Protein AF-A0A397UJB0-F1 (afdb_monomer_lite)

InterPro domains:
  IPR001870 B30.2/SPRY domain [PS50188] (1-132)
  IPR003877 SPRY domain [PF00622] (13-129)
  IPR003877 SPRY domain [SM00449] (10-131)
  IPR013320 Concanavalin A-like lectin/glucanase domain superfamily [SSF49899] (1-134)
  IPR043136 B30.2/SPRY domain superfamily [G3DSA:2.60.120.920] (1-140)
  IPR050618 Ubiquitination and Signaling Pathway Regulator [PTHR12864] (1-128)

Foldseek 3Di:
DDPAFDPPPDQKFKKKKAFQACADQSWKWWDKADPPDDQVDFAQCAARGWTQTQNQRWIHHHNDTDRDAHHDGRGKMKMWMQRNNQRFIWIAIQQHTRPDTRDGDRDDGMDIDMHRPHVPTDMDMGRPPDDDSHPDDPNVD

Structure (mmCIF, N/CA/C/O backbone):
data_AF-A0A397UJB0-F1
#
_entry.id   AF-A0A397UJB0-F1
#
loop_
_atom_site.group_PDB
_atom_site.id
_atom_site.type_symbol
_atom_site.label_atom_id
_atom_site.label_alt_id
_atom_site.label_comp_id
_atom_site.label_asym_id
_atom_site.label_entity_id
_atom_site.label_seq_id
_atom_site.pdbx_PDB_ins_code
_atom_site.Cartn_x
_atom_site.Cartn_y
_atom_site.Cartn_z
_atom_site.occupancy
_atom_site.B_iso_or_equiv
_atom_site.auth_seq_id
_atom_site.auth_comp_id
_atom_site.auth_asym_id
_atom_site.auth_atom_id
_atom_site.pdbx_PDB_model_num
ATOM 1 N N . ARG A 1 1 ? -5.283 -8.972 -4.659 1.00 97.25 1 ARG A N 1
ATOM 2 C CA . ARG A 1 1 ? -5.040 -8.130 -5.862 1.00 97.25 1 ARG A CA 1
ATOM 3 C C . ARG A 1 1 ? -6.383 -7.618 -6.380 1.00 97.25 1 ARG A C 1
ATOM 5 O O . ARG A 1 1 ? -7.329 -8.395 -6.342 1.00 97.25 1 ARG A O 1
ATOM 12 N N . ALA A 1 2 ? -6.483 -6.360 -6.815 1.00 97.56 2 ALA A N 1
ATOM 13 C CA . ALA A 1 2 ? -7.707 -5.802 -7.402 1.00 97.56 2 ALA A CA 1
ATOM 14 C C . ALA A 1 2 ? -8.084 -6.492 -8.731 1.00 97.56 2 ALA A C 1
ATOM 16 O O . ALA A 1 2 ? -7.254 -7.150 -9.359 1.00 97.56 2 ALA A O 1
ATOM 17 N N . ASN A 1 3 ? -9.333 -6.328 -9.168 1.00 96.75 3 ASN A N 1
ATOM 18 C CA . ASN A 1 3 ? -9.856 -6.896 -10.417 1.00 96.75 3 ASN A CA 1
ATOM 19 C C . ASN A 1 3 ? -9.339 -6.190 -11.686 1.00 96.75 3 ASN A C 1
ATOM 21 O O . ASN A 1 3 ? -9.280 -6.815 -12.744 1.00 96.75 3 ASN A O 1
ATOM 25 N N . HIS A 1 4 ? -8.928 -4.925 -11.581 1.00 96.88 4 HIS A N 1
ATOM 26 C CA . HIS A 1 4 ? -8.394 -4.129 -12.686 1.00 96.88 4 HIS A CA 1
ATOM 27 C C . HIS A 1 4 ? -7.045 -3.500 -12.325 1.00 96.88 4 HIS A C 1
ATOM 29 O O . HIS A 1 4 ? -6.799 -3.214 -11.148 1.00 96.88 4 HIS A O 1
ATOM 35 N N . PRO A 1 5 ? -6.163 -3.290 -13.320 1.00 97.31 5 PRO A N 1
ATOM 36 C CA . PRO A 1 5 ? -4.929 -2.564 -13.094 1.00 97.31 5 PRO A CA 1
ATOM 37 C C . PRO A 1 5 ? -5.209 -1.079 -12.893 1.00 97.31 5 PRO A C 1
ATOM 39 O O . PRO A 1 5 ? -6.261 -0.563 -13.275 1.00 97.31 5 PRO A O 1
ATOM 42 N N . ILE A 1 6 ? -4.222 -0.384 -12.345 1.00 96.12 6 ILE A N 1
ATOM 43 C CA . ILE A 1 6 ? -4.212 1.069 -12.285 1.00 96.12 6 ILE A CA 1
ATOM 44 C C . ILE A 1 6 ? -4.205 1.604 -13.725 1.00 96.12 6 ILE A C 1
ATOM 46 O O . ILE A 1 6 ? -3.340 1.199 -14.511 1.00 96.12 6 ILE A O 1
ATOM 50 N N . PRO A 1 7 ? -5.147 2.487 -14.099 1.00 91.75 7 PRO A N 1
ATOM 51 C CA . PRO A 1 7 ? -5.169 3.055 -15.438 1.00 91.75 7 PRO A CA 1
ATOM 52 C C . PRO A 1 7 ? -3.878 3.845 -15.720 1.00 91.75 7 PRO A C 1
ATOM 54 O O . PRO A 1 7 ? -3.511 4.702 -14.915 1.00 91.75 7 PRO A O 1
ATOM 57 N N . PRO A 1 8 ? -3.191 3.615 -16.854 1.00 79.56 8 PRO A N 1
ATOM 58 C CA . PRO A 1 8 ? -1.903 4.252 -17.151 1.00 79.56 8 PRO A CA 1
ATOM 59 C C . PRO A 1 8 ? -1.990 5.777 -17.315 1.00 79.56 8 PRO A C 1
ATOM 61 O O . PRO A 1 8 ? -0.983 6.469 -17.217 1.00 79.56 8 PRO A O 1
ATOM 64 N N . GLN A 1 9 ? -3.186 6.311 -17.566 1.00 83.81 9 GLN A N 1
ATOM 65 C CA . GLN A 1 9 ? -3.449 7.745 -17.680 1.00 83.81 9 GLN A CA 1
ATOM 66 C C . GLN A 1 9 ? -3.589 8.464 -16.328 1.00 83.81 9 GLN A C 1
ATOM 68 O O . GLN A 1 9 ? -3.692 9.692 -16.296 1.00 83.81 9 GLN A O 1
ATOM 73 N N . CYS A 1 10 ? -3.640 7.732 -15.211 1.00 84.38 10 CYS A N 1
ATOM 74 C CA . CYS A 1 10 ? -3.672 8.343 -13.888 1.00 84.38 10 CYS A CA 1
ATOM 75 C C . CYS A 1 10 ? -2.334 9.042 -13.622 1.00 84.38 10 CYS A C 1
ATOM 77 O O . CYS A 1 10 ? -1.287 8.412 -13.666 1.00 84.38 10 CYS A O 1
ATOM 79 N N . LYS A 1 11 ? -2.353 10.339 -13.296 1.00 88.56 11 LYS A N 1
ATOM 80 C CA . LYS A 1 11 ? -1.161 11.025 -12.755 1.00 88.56 11 LYS A CA 1
ATOM 81 C C . LYS A 1 11 ? -0.850 10.577 -11.333 1.00 88.56 11 LYS A C 1
ATOM 83 O O . LYS A 1 11 ? 0.300 10.559 -10.906 1.00 88.56 11 LYS A O 1
ATOM 88 N N . LEU A 1 12 ? -1.903 10.212 -10.616 1.00 91.62 12 LEU A N 1
ATOM 89 C CA . LEU A 1 12 ? -1.871 9.773 -9.242 1.00 91.62 12 LEU A CA 1
ATOM 90 C C . LEU A 1 12 ? -2.918 8.677 -9.069 1.00 91.62 12 LEU A C 1
ATOM 92 O O . LEU A 1 12 ? -4.043 8.811 -9.556 1.00 91.62 12 LEU A O 1
ATOM 96 N N . PHE A 1 13 ? -2.554 7.610 -8.374 1.00 95.12 13 PHE A N 1
ATOM 97 C CA . PHE A 1 13 ? -3.490 6.596 -7.916 1.00 95.12 13 PHE A CA 1
ATOM 98 C C . PHE A 1 13 ? -3.358 6.442 -6.407 1.00 95.12 13 PHE A C 1
ATOM 100 O O . PHE A 1 13 ? -2.252 6.292 -5.891 1.00 95.12 13 PHE A O 1
ATOM 107 N N . TYR A 1 14 ? -4.489 6.479 -5.708 1.00 96.56 14 TYR A N 1
ATOM 108 C CA . TYR A 1 14 ? -4.542 6.415 -4.255 1.00 96.56 14 TYR A CA 1
ATOM 109 C C . TYR A 1 14 ? -5.686 5.513 -3.804 1.00 96.56 14 TYR A C 1
ATOM 111 O O . TYR A 1 14 ? -6.782 5.557 -4.367 1.00 96.56 14 TYR A O 1
ATOM 119 N N . PHE A 1 15 ? -5.425 4.704 -2.784 1.00 98.06 15 PHE A N 1
ATOM 120 C CA . PHE A 1 15 ? -6.431 3.902 -2.100 1.00 98.06 15 PHE A CA 1
ATOM 121 C C . PHE A 1 15 ? -6.093 3.801 -0.614 1.00 98.06 15 PHE A C 1
ATOM 123 O O . PHE A 1 15 ? -4.929 3.916 -0.229 1.00 98.06 15 PHE A O 1
ATOM 130 N N . GLU A 1 16 ? -7.109 3.569 0.211 1.00 98.75 16 GLU A N 1
ATOM 131 C CA . GLU A 1 16 ? -6.951 3.342 1.649 1.00 98.75 16 GLU A CA 1
ATOM 132 C C . GLU A 1 16 ? -7.363 1.918 2.013 1.00 98.75 16 GLU A C 1
ATOM 134 O O . GLU A 1 16 ? -8.282 1.351 1.421 1.00 98.75 16 GLU A O 1
ATOM 139 N N . VAL A 1 17 ? -6.679 1.349 2.997 1.00 98.81 17 VAL A N 1
ATOM 140 C CA . VAL A 1 17 ? -7.000 0.063 3.608 1.00 98.81 17 VAL A CA 1
ATOM 141 C C . VAL A 1 17 ? -7.258 0.305 5.086 1.00 98.81 17 VAL A C 1
ATOM 143 O O . VAL A 1 17 ? -6.367 0.747 5.809 1.00 98.81 17 VAL A O 1
ATOM 146 N N . ASP A 1 18 ? -8.475 0.018 5.526 1.00 98.75 18 ASP A N 1
ATOM 147 C CA . ASP A 1 18 ? -8.844 0.025 6.935 1.00 98.75 18 ASP A CA 1
ATOM 148 C C . ASP A 1 18 ? -8.551 -1.349 7.534 1.00 98.75 18 ASP A C 1
ATOM 150 O O . ASP A 1 18 ? -9.042 -2.372 7.042 1.00 98.75 18 ASP A O 1
ATOM 154 N N . ILE A 1 19 ? -7.741 -1.372 8.592 1.00 98.75 19 ILE A N 1
ATOM 155 C CA . ILE A 1 19 ? -7.422 -2.586 9.340 1.00 98.75 19 ILE A CA 1
ATOM 156 C C . ILE A 1 19 ? -8.500 -2.774 10.399 1.00 98.75 19 ILE A C 1
ATOM 158 O O . ILE A 1 19 ? -8.477 -2.136 11.450 1.00 98.75 19 ILE A O 1
ATOM 162 N N . ILE A 1 20 ? -9.480 -3.624 10.108 1.00 98.62 20 ILE A N 1
ATOM 163 C CA . ILE A 1 20 ? -10.601 -3.859 11.021 1.00 98.62 20 ILE A CA 1
ATOM 164 C C . ILE A 1 20 ? -10.214 -4.875 12.099 1.00 98.62 20 ILE A C 1
ATOM 166 O O . ILE A 1 20 ? -10.587 -4.710 13.256 1.00 98.62 20 ILE A O 1
ATOM 170 N N . ASP A 1 21 ? -9.442 -5.895 11.724 1.00 98.12 21 ASP A N 1
ATOM 171 C CA . ASP A 1 21 ? -8.805 -6.845 12.633 1.00 98.12 21 ASP A CA 1
ATOM 172 C C . ASP A 1 21 ? -7.476 -7.313 12.018 1.00 98.12 21 ASP A C 1
ATOM 174 O O . ASP A 1 21 ? -7.438 -7.806 10.889 1.00 98.12 21 ASP A O 1
ATOM 178 N N . GLU A 1 22 ? -6.366 -7.151 12.733 1.00 96.56 22 GLU A N 1
ATOM 179 C CA . GLU A 1 22 ? -5.045 -7.614 12.289 1.00 96.56 22 GLU A CA 1
ATOM 180 C C . GLU A 1 22 ? -4.866 -9.144 12.379 1.00 96.56 22 GLU A C 1
ATOM 182 O O . GLU A 1 22 ? -3.927 -9.717 11.812 1.00 96.56 22 GLU A O 1
ATOM 187 N N . GLY A 1 23 ? -5.773 -9.833 13.073 1.00 97.00 23 GLY A N 1
ATOM 188 C CA . GLY A 1 23 ? -5.724 -11.259 13.360 1.00 97.00 23 GLY A CA 1
ATOM 189 C C . GLY A 1 23 ? -4.544 -11.664 14.252 1.00 97.00 23 GLY A C 1
ATOM 190 O O . GLY A 1 23 ? -3.748 -10.853 14.720 1.00 97.00 23 GLY A O 1
ATOM 191 N N . LYS A 1 24 ? -4.382 -12.972 14.461 1.00 95.06 24 LYS A N 1
ATOM 192 C CA . LYS A 1 24 ? -3.419 -13.513 15.441 1.00 95.06 24 LYS A CA 1
ATOM 193 C C . LYS A 1 24 ? -1.949 -13.158 15.190 1.00 95.06 24 LYS A C 1
ATOM 195 O O . LYS A 1 24 ? -1.219 -12.925 16.147 1.00 95.06 24 LYS A O 1
ATOM 200 N N . ASN A 1 25 ? -1.510 -13.169 13.933 1.00 92.75 25 ASN A N 1
ATOM 201 C CA . ASN A 1 25 ? -0.098 -12.993 13.578 1.00 92.75 25 ASN A CA 1
ATOM 202 C C . ASN A 1 25 ? 0.238 -11.554 13.182 1.00 92.75 25 ASN A C 1
ATOM 204 O O . ASN A 1 25 ? 1.412 -11.252 13.014 1.00 92.75 25 ASN A O 1
ATOM 208 N N . LYS A 1 26 ? -0.767 -10.685 13.002 1.00 94.88 26 LYS A N 1
ATOM 209 C CA . LYS A 1 26 ? -0.615 -9.265 12.630 1.00 94.88 26 LYS A CA 1
ATOM 210 C C . LYS A 1 26 ? 0.046 -8.988 11.270 1.00 94.88 26 LYS A C 1
ATOM 212 O O . LYS A 1 26 ? 0.219 -7.838 10.889 1.00 94.88 26 LYS A O 1
ATOM 217 N N . ILE A 1 27 ? 0.375 -10.036 10.512 1.00 96.69 27 ILE A N 1
ATOM 218 C CA . ILE A 1 27 ? 1.051 -9.925 9.216 1.00 96.69 27 ILE A CA 1
ATOM 219 C C . ILE A 1 27 ? 0.046 -9.494 8.143 1.00 96.69 27 ILE A C 1
ATOM 221 O O . ILE A 1 27 ? -0.700 -10.319 7.592 1.00 96.69 27 ILE A O 1
ATOM 225 N N . ILE A 1 28 ? 0.055 -8.200 7.838 1.00 98.44 28 ILE A N 1
ATOM 226 C CA . ILE A 1 28 ? -0.694 -7.577 6.746 1.00 98.44 28 ILE A CA 1
ATOM 227 C C . ILE A 1 28 ? 0.287 -6.772 5.900 1.00 98.44 28 ILE A C 1
ATOM 229 O O . ILE A 1 28 ? 0.991 -5.912 6.418 1.00 98.44 28 ILE A O 1
ATOM 233 N N . GLY A 1 29 ? 0.303 -7.031 4.595 1.00 98.50 29 GLY A N 1
ATOM 234 C CA . GLY A 1 29 ? 1.125 -6.304 3.628 1.00 98.50 29 GLY A CA 1
ATOM 235 C C . GLY A 1 29 ? 0.241 -5.573 2.630 1.00 98.50 29 GLY A C 1
ATOM 236 O O . GLY A 1 29 ? -0.692 -6.174 2.098 1.00 98.50 29 GLY A O 1
ATOM 237 N N . ILE A 1 30 ? 0.523 -4.300 2.362 1.00 98.81 30 ILE A N 1
ATOM 238 C CA . ILE A 1 30 ? -0.267 -3.432 1.473 1.00 98.81 30 ILE A CA 1
ATOM 239 C C . ILE A 1 30 ? 0.657 -2.840 0.417 1.00 98.81 30 ILE A C 1
ATOM 241 O O . ILE A 1 30 ? 1.718 -2.328 0.759 1.00 98.81 30 ILE A O 1
ATOM 245 N N . GLY A 1 31 ? 0.257 -2.868 -0.853 1.00 98.50 31 GLY A N 1
ATOM 246 C CA . GLY A 1 31 ? 1.012 -2.205 -1.911 1.00 98.50 31 GLY A CA 1
ATOM 247 C C . GLY A 1 31 ? 0.528 -2.545 -3.313 1.00 98.50 31 GLY A C 1
ATOM 248 O O . GLY A 1 31 ? -0.670 -2.478 -3.607 1.00 98.50 31 GLY A O 1
ATOM 249 N N . PHE A 1 32 ? 1.473 -2.895 -4.187 1.00 98.25 32 PHE A N 1
ATOM 250 C CA . PHE A 1 32 ? 1.232 -3.120 -5.611 1.00 98.25 32 PHE A CA 1
ATOM 251 C C . PHE A 1 32 ? 1.842 -4.436 -6.096 1.00 98.25 32 PHE A C 1
ATOM 253 O O . PHE A 1 32 ? 2.847 -4.927 -5.577 1.00 98.25 32 PHE A O 1
ATOM 260 N N . CYS A 1 33 ? 1.245 -5.017 -7.131 1.00 98.12 33 CYS A N 1
ATOM 261 C CA . CYS A 1 33 ? 1.816 -6.171 -7.817 1.00 98.12 33 CYS A CA 1
ATOM 262 C C . CYS A 1 33 ? 1.430 -6.216 -9.293 1.00 98.12 33 CYS A C 1
ATOM 264 O O . CYS A 1 33 ? 0.402 -5.676 -9.708 1.00 98.12 33 CYS A O 1
ATOM 266 N N . GLU A 1 34 ? 2.242 -6.910 -10.077 1.00 98.00 34 GLU A N 1
ATOM 267 C CA . GLU A 1 34 ? 1.916 -7.299 -11.440 1.00 98.00 34 GLU A CA 1
ATOM 268 C C . GLU A 1 34 ? 0.954 -8.499 -11.476 1.00 98.00 34 GLU A C 1
ATOM 270 O O . GLU A 1 34 ? 0.794 -9.261 -10.516 1.00 98.00 34 GLU A O 1
ATOM 275 N N . LYS A 1 35 ? 0.324 -8.720 -12.635 1.00 97.50 35 LYS A N 1
ATOM 276 C CA . LYS A 1 35 ? -0.625 -9.828 -12.839 1.00 97.50 35 LYS A CA 1
ATOM 277 C C . LYS A 1 35 ? 0.006 -11.214 -12.627 1.00 97.50 35 LYS A C 1
ATOM 279 O O . LYS A 1 35 ? -0.698 -12.123 -12.193 1.00 97.50 35 LYS A O 1
ATOM 284 N N . LYS A 1 36 ? 1.302 -11.360 -12.935 1.00 96.62 36 LYS A N 1
ATOM 285 C CA . LYS A 1 36 ? 2.064 -12.621 -12.858 1.00 96.62 36 LYS A CA 1
ATOM 286 C C . LYS A 1 36 ? 2.351 -13.098 -11.428 1.00 96.62 36 LYS A C 1
ATOM 288 O O . LYS A 1 36 ? 2.660 -14.268 -11.251 1.00 96.62 36 LYS A O 1
ATOM 293 N N . VAL A 1 37 ? 2.276 -12.204 -10.439 1.00 97.31 37 VAL A N 1
ATOM 294 C CA . VAL A 1 37 ? 2.667 -12.498 -9.052 1.00 97.31 37 VAL A CA 1
ATOM 295 C C . VAL A 1 37 ? 1.715 -13.528 -8.434 1.00 97.31 37 VAL A C 1
ATOM 297 O O . VAL A 1 37 ? 0.489 -13.410 -8.594 1.00 97.31 37 VAL A O 1
ATOM 300 N N . ASP A 1 38 ? 2.287 -14.515 -7.735 1.00 96.75 38 ASP A N 1
ATOM 301 C CA . ASP A 1 38 ? 1.556 -15.547 -6.994 1.00 96.75 38 ASP A CA 1
ATOM 302 C C . ASP A 1 38 ? 0.767 -14.912 -5.840 1.00 96.75 38 ASP A C 1
ATOM 304 O O . ASP A 1 38 ? 1.279 -14.115 -5.057 1.00 96.75 38 ASP A O 1
ATOM 308 N N . LEU A 1 39 ? -0.512 -15.262 -5.736 1.00 96.19 39 LEU A N 1
ATOM 309 C CA . LEU A 1 39 ? -1.408 -14.723 -4.715 1.00 96.19 39 LEU A CA 1
ATOM 310 C C . LEU A 1 39 ? -1.272 -15.426 -3.357 1.00 96.19 39 LEU A C 1
ATOM 312 O O . LEU A 1 39 ? -1.854 -14.951 -2.385 1.00 96.19 39 LEU A O 1
ATOM 316 N N . ASN A 1 40 ? -0.494 -16.509 -3.267 1.00 96.12 40 ASN A N 1
ATOM 317 C CA . ASN A 1 40 ? -0.147 -17.161 -1.998 1.00 96.12 40 ASN A CA 1
ATOM 318 C C . ASN A 1 40 ? 1.032 -16.482 -1.273 1.00 96.12 40 ASN A C 1
ATOM 320 O O . ASN A 1 40 ? 1.517 -16.979 -0.253 1.00 96.12 40 ASN A O 1
ATOM 324 N N . ARG A 1 41 ? 1.522 -15.361 -1.809 1.00 96.94 41 ARG A N 1
ATOM 325 C CA . ARG A 1 41 ? 2.705 -14.631 -1.347 1.00 96.94 41 ARG A CA 1
ATOM 326 C C . ARG A 1 41 ? 2.299 -13.234 -0.877 1.00 96.94 41 ARG A C 1
ATOM 328 O O . ARG A 1 41 ? 1.312 -12.669 -1.348 1.00 96.94 41 ARG A O 1
ATOM 335 N N . MET A 1 42 ? 3.040 -12.679 0.083 1.00 98.06 42 MET A N 1
ATOM 336 C CA . MET A 1 42 ? 2.767 -11.326 0.574 1.00 98.06 42 MET A CA 1
ATOM 337 C C . MET A 1 42 ? 3.280 -10.270 -0.416 1.00 98.06 42 MET A C 1
ATOM 339 O O . MET A 1 42 ? 4.282 -10.510 -1.095 1.00 98.06 42 MET A O 1
ATOM 343 N N . PRO A 1 43 ? 2.649 -9.081 -0.479 1.00 98.31 43 PRO A N 1
ATOM 344 C CA . PRO A 1 43 ? 3.144 -7.980 -1.296 1.00 98.31 43 PRO A CA 1
ATOM 345 C C . PRO A 1 43 ? 4.618 -7.664 -1.012 1.00 98.31 43 PRO A C 1
ATOM 347 O O . PRO A 1 43 ? 5.004 -7.497 0.141 1.00 98.31 43 PRO A O 1
ATOM 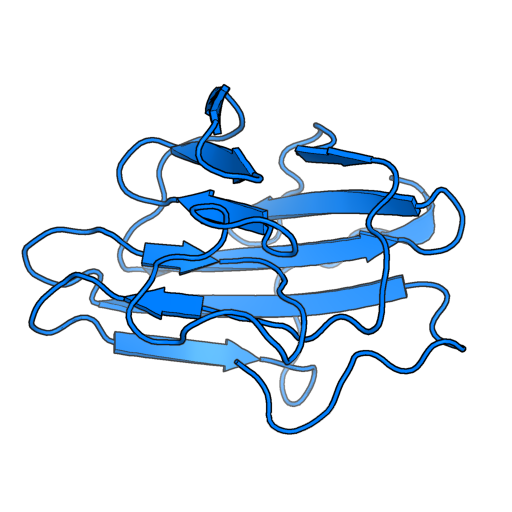350 N N . GLY A 1 44 ? 5.438 -7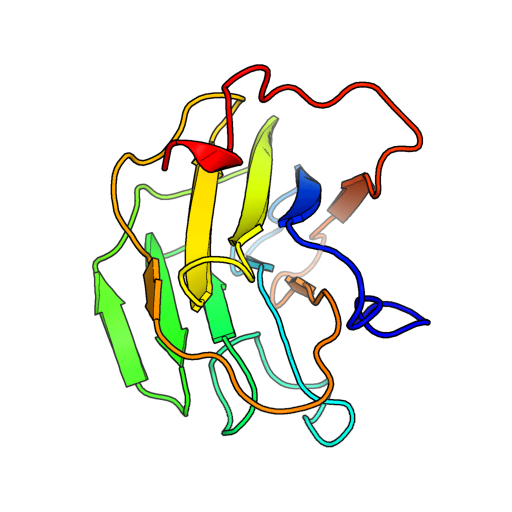.593 -2.058 1.00 98.06 44 GLY A N 1
ATOM 351 C CA . GLY A 1 44 ? 6.875 -7.315 -1.958 1.00 98.06 44 GLY A CA 1
ATOM 352 C C . GLY A 1 44 ? 7.791 -8.539 -1.879 1.00 98.06 44 GLY A C 1
ATOM 353 O O . GLY A 1 44 ? 9.000 -8.391 -2.027 1.00 98.06 44 GLY A O 1
ATOM 354 N N . TRP A 1 45 ? 7.261 -9.748 -1.682 1.00 97.88 45 TRP A N 1
ATOM 355 C CA . TRP A 1 45 ? 8.102 -10.940 -1.510 1.00 97.88 45 TRP A CA 1
ATOM 356 C C . TRP A 1 45 ? 8.640 -11.556 -2.803 1.00 97.88 45 TRP A C 1
ATOM 358 O O . TRP A 1 45 ? 9.600 -12.318 -2.741 1.00 97.88 45 TRP A O 1
ATOM 368 N N . ASP A 1 46 ? 8.038 -11.235 -3.945 1.00 97.44 46 ASP A N 1
ATOM 369 C CA . ASP A 1 46 ? 8.462 -11.725 -5.256 1.00 97.44 46 ASP A CA 1
ATOM 370 C C . ASP A 1 46 ? 8.712 -10.548 -6.212 1.00 97.44 46 ASP A C 1
ATOM 372 O O . ASP A 1 46 ? 8.202 -9.439 -6.006 1.00 97.44 46 ASP A O 1
ATOM 376 N N . ASP A 1 47 ? 9.479 -10.796 -7.278 1.00 96.94 47 ASP A N 1
ATOM 377 C CA . ASP A 1 47 ? 9.698 -9.821 -8.353 1.00 96.94 47 ASP A CA 1
ATOM 378 C C . ASP A 1 47 ? 8.369 -9.364 -8.981 1.00 96.94 47 ASP A C 1
ATOM 380 O O . ASP A 1 47 ? 7.446 -10.153 -9.210 1.00 96.94 47 ASP A O 1
ATOM 384 N N . GLY A 1 48 ? 8.275 -8.068 -9.277 1.00 97.06 48 GLY A N 1
ATOM 385 C CA . GLY A 1 48 ? 7.032 -7.445 -9.732 1.00 97.06 48 GLY A CA 1
ATOM 386 C C . GLY A 1 48 ? 6.004 -7.225 -8.616 1.00 97.06 48 GLY A C 1
ATOM 387 O O . GLY A 1 48 ? 4.824 -7.008 -8.905 1.00 97.06 48 GLY A O 1
ATOM 388 N N . SER A 1 49 ? 6.412 -7.286 -7.344 1.00 98.06 49 SER A N 1
ATOM 389 C CA . SER A 1 49 ? 5.587 -6.923 -6.191 1.00 98.06 49 SER A CA 1
ATOM 390 C C . SER A 1 49 ? 6.314 -5.983 -5.227 1.00 98.06 49 SER A C 1
ATOM 392 O O . SER A 1 49 ? 7.539 -6.010 -5.102 1.00 98.06 49 SER A O 1
ATOM 394 N N . TRP A 1 50 ? 5.527 -5.150 -4.545 1.00 98.44 50 TRP A N 1
ATOM 395 C CA . TRP A 1 50 ? 5.961 -4.129 -3.596 1.00 98.44 50 TRP A CA 1
ATOM 396 C C . TRP A 1 50 ? 4.967 -4.050 -2.441 1.00 98.44 50 TRP A C 1
ATOM 398 O O . TRP A 1 50 ? 3.758 -4.042 -2.694 1.00 98.44 50 TRP A O 1
ATOM 408 N N . GLY A 1 51 ? 5.434 -3.950 -1.197 1.00 98.44 51 GLY A N 1
ATOM 409 C CA . GLY A 1 51 ? 4.517 -3.914 -0.058 1.00 98.44 51 GLY A CA 1
ATOM 410 C C . GLY A 1 51 ? 5.096 -3.351 1.227 1.00 98.44 51 GLY A C 1
ATOM 411 O O . GLY A 1 51 ? 6.207 -3.686 1.603 1.00 98.44 51 GLY A O 1
ATOM 412 N N . TYR A 1 52 ? 4.311 -2.542 1.926 1.00 98.81 52 TYR A N 1
ATOM 413 C CA . TYR A 1 52 ? 4.563 -2.096 3.295 1.00 98.81 52 TYR A CA 1
ATOM 414 C C . TYR A 1 52 ? 3.836 -3.019 4.280 1.00 98.81 52 TYR A C 1
ATOM 416 O O . TYR A 1 52 ? 2.642 -3.282 4.096 1.00 98.81 52 TYR A O 1
ATOM 424 N N . HIS A 1 53 ? 4.556 -3.550 5.271 1.00 98.69 53 HIS A N 1
ATOM 425 C CA . HIS A 1 53 ? 4.055 -4.567 6.203 1.00 98.69 53 HIS A CA 1
ATOM 426 C C . HIS A 1 53 ? 3.816 -3.987 7.598 1.00 98.69 53 HIS A C 1
ATOM 428 O O . HIS A 1 53 ? 4.558 -3.128 8.074 1.00 98.69 53 HIS A O 1
ATOM 434 N N . GLY A 1 54 ? 2.729 -4.429 8.231 1.00 98.00 54 GLY A N 1
ATOM 435 C CA . GLY A 1 54 ? 2.240 -3.861 9.489 1.00 98.00 54 GLY A CA 1
ATOM 436 C C . GLY A 1 54 ? 2.928 -4.394 10.734 1.00 98.00 54 GLY A C 1
ATOM 437 O O . GLY A 1 54 ? 3.019 -3.669 11.724 1.00 98.00 54 GLY A O 1
ATOM 438 N N . ASP A 1 55 ? 3.429 -5.627 10.675 1.00 98.00 55 ASP A N 1
ATOM 439 C CA . ASP A 1 55 ? 4.056 -6.335 11.789 1.00 98.00 55 ASP A CA 1
ATOM 440 C C . ASP A 1 55 ? 5.487 -5.871 12.081 1.00 98.00 55 ASP A C 1
ATOM 442 O O . ASP A 1 55 ? 5.913 -5.921 13.236 1.00 98.00 55 ASP A O 1
ATOM 446 N N . ASP A 1 56 ? 6.202 -5.363 11.074 1.00 98.06 56 ASP A N 1
ATOM 447 C CA . ASP A 1 56 ? 7.5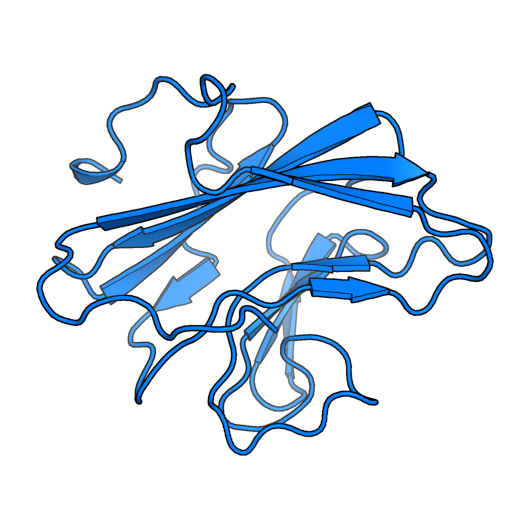89 -4.905 11.210 1.00 98.06 56 ASP A CA 1
ATOM 448 C C . ASP A 1 56 ? 7.840 -3.465 10.726 1.00 98.06 56 ASP A C 1
ATOM 450 O O . ASP A 1 56 ? 8.887 -2.888 11.024 1.00 98.06 56 ASP A O 1
ATOM 454 N N . GLY A 1 57 ? 6.881 -2.853 10.027 1.00 98.38 57 GLY A N 1
ATOM 455 C CA . GLY A 1 57 ? 7.012 -1.498 9.500 1.00 98.38 57 GLY A CA 1
ATOM 456 C C . GLY A 1 57 ? 7.948 -1.394 8.287 1.00 98.38 57 GLY A C 1
ATOM 457 O O . GLY A 1 57 ? 8.270 -0.284 7.843 1.00 98.38 57 GLY A O 1
ATOM 458 N N . ASN A 1 58 ? 8.400 -2.521 7.736 1.00 98.69 58 ASN A N 1
ATOM 459 C CA . ASN A 1 58 ? 9.319 -2.555 6.609 1.00 98.69 58 ASN A CA 1
ATOM 460 C C . ASN A 1 58 ? 8.575 -2.457 5.275 1.00 98.69 58 ASN A C 1
ATOM 462 O O . ASN A 1 58 ? 7.412 -2.843 5.126 1.00 98.69 58 ASN A O 1
ATOM 466 N N . PHE A 1 59 ? 9.286 -1.956 4.271 1.00 98.56 59 PHE A N 1
ATOM 467 C CA . PHE A 1 59 ? 8.881 -2.033 2.878 1.00 98.56 59 PHE A CA 1
ATOM 468 C C . PHE A 1 59 ? 9.657 -3.144 2.169 1.00 98.56 59 PHE A C 1
ATOM 470 O O . PHE A 1 59 ? 10.880 -3.220 2.272 1.00 98.56 59 PHE A O 1
ATOM 477 N N . PHE A 1 60 ? 8.940 -3.977 1.423 1.00 98.50 60 PHE A N 1
ATOM 478 C CA . PHE A 1 60 ? 9.448 -5.154 0.736 1.00 98.50 60 PHE A CA 1
ATOM 479 C C . PHE A 1 60 ? 9.365 -4.997 -0.781 1.00 98.50 60 PHE A C 1
ATOM 481 O O . PHE A 1 60 ? 8.369 -4.490 -1.312 1.00 98.50 60 PHE A O 1
ATOM 488 N N . HIS A 1 61 ? 10.384 -5.494 -1.477 1.00 97.31 61 HIS A N 1
ATOM 489 C CA . HIS A 1 61 ? 10.423 -5.614 -2.933 1.00 97.31 61 HIS A CA 1
ATOM 490 C C . HIS A 1 61 ? 11.375 -6.740 -3.346 1.00 97.31 61 HIS A C 1
ATOM 492 O O . HIS A 1 61 ? 12.513 -6.774 -2.890 1.00 97.31 61 HIS A O 1
ATOM 498 N N . SER A 1 62 ? 10.933 -7.628 -4.242 1.00 94.94 62 SER A N 1
ATOM 499 C CA . SER A 1 62 ? 11.750 -8.735 -4.768 1.00 94.94 62 SER A CA 1
ATOM 500 C C . SER A 1 62 ? 12.380 -9.626 -3.686 1.00 94.94 62 SER A C 1
ATOM 502 O O . SER A 1 62 ? 13.442 -10.204 -3.898 1.00 94.94 62 SER A O 1
ATOM 504 N N . GLY A 1 63 ? 11.722 -9.750 -2.530 1.00 95.38 63 GLY A N 1
ATOM 505 C CA . GLY A 1 63 ? 12.202 -10.545 -1.396 1.00 95.38 63 GLY A CA 1
ATOM 506 C C . GLY A 1 63 ? 13.139 -9.803 -0.438 1.00 95.38 63 GLY A C 1
ATOM 507 O O . GLY A 1 63 ? 13.322 -10.270 0.685 1.00 95.38 63 GLY A O 1
ATOM 508 N N . ASP A 1 64 ? 13.658 -8.639 -0.831 1.00 97.75 64 ASP A N 1
ATOM 509 C CA . ASP A 1 64 ? 14.416 -7.751 0.050 1.00 97.75 64 ASP A CA 1
ATOM 510 C C . ASP A 1 64 ? 13.477 -6.900 0.914 1.00 97.75 64 ASP A C 1
ATOM 512 O O . ASP A 1 64 ? 12.311 -6.677 0.566 1.00 97.75 64 ASP A O 1
ATOM 516 N N . TYR A 1 65 ? 14.000 -6.399 2.037 1.00 97.44 65 TYR A N 1
ATOM 517 C CA . TYR A 1 65 ? 13.277 -5.536 2.969 1.00 97.44 65 TYR A CA 1
ATOM 518 C C . TYR A 1 65 ? 14.107 -4.323 3.390 1.00 97.44 65 TYR A C 1
ATOM 520 O O . TYR A 1 65 ? 15.332 -4.386 3.509 1.00 97.44 65 TYR A O 1
ATOM 528 N N . TYR A 1 66 ? 13.414 -3.217 3.655 1.00 97.50 66 TYR A N 1
ATOM 529 C CA . TYR A 1 66 ? 14.007 -1.952 4.074 1.00 97.50 66 TYR A CA 1
ATOM 530 C C . TYR A 1 66 ? 13.161 -1.315 5.185 1.00 97.50 66 TYR A C 1
ATOM 532 O O . TYR A 1 66 ? 11.937 -1.247 5.032 1.00 97.50 66 TYR A O 1
ATOM 540 N N . PRO A 1 67 ? 13.772 -0.793 6.266 1.00 98.31 67 PRO A N 1
ATOM 541 C CA . PRO A 1 67 ? 13.056 0.014 7.250 1.00 98.31 67 PRO A CA 1
ATOM 542 C C . PRO A 1 67 ? 12.369 1.198 6.576 1.00 98.31 67 PRO A C 1
ATOM 544 O O . PRO A 1 67 ? 13.005 1.929 5.813 1.00 98.31 67 PRO A O 1
ATOM 547 N N . TYR A 1 68 ? 11.078 1.389 6.846 1.00 98.56 68 TYR A N 1
ATOM 548 C CA . TYR A 1 68 ? 10.292 2.403 6.147 1.00 98.56 68 TYR A CA 1
ATOM 549 C C . TYR A 1 68 ? 9.421 3.250 7.072 1.00 98.56 68 TYR A C 1
ATOM 551 O O . TYR A 1 68 ? 9.589 4.470 7.132 1.00 98.56 68 TYR A O 1
ATOM 559 N N . GLY A 1 69 ? 8.476 2.620 7.763 1.00 98.06 69 GLY A N 1
ATOM 560 C CA . GLY A 1 69 ? 7.416 3.307 8.488 1.00 98.06 69 GLY A CA 1
ATOM 561 C C . GLY A 1 69 ? 7.171 2.720 9.875 1.00 98.06 69 GLY A C 1
ATOM 562 O O . GLY A 1 69 ? 7.814 1.753 10.275 1.00 98.06 69 GLY A O 1
ATOM 563 N N . PRO A 1 70 ? 6.234 3.304 10.638 1.00 98.31 70 PRO A N 1
ATOM 564 C CA . PRO A 1 70 ? 5.794 2.725 11.902 1.00 98.31 70 PRO A CA 1
ATOM 565 C C . PRO A 1 70 ? 5.092 1.376 11.682 1.00 98.31 70 PRO A C 1
ATOM 567 O O . PRO A 1 70 ? 4.734 1.021 10.566 1.00 98.31 70 PRO A O 1
ATOM 570 N N . LEU A 1 71 ? 4.808 0.646 12.755 1.00 98.56 71 LEU A N 1
ATOM 571 C CA . LEU A 1 71 ? 3.866 -0.474 12.687 1.00 98.56 71 LEU A CA 1
ATOM 572 C C . LEU A 1 71 ? 2.446 0.034 12.405 1.00 98.56 71 LEU A C 1
ATOM 574 O O . LEU A 1 71 ? 2.124 1.198 12.689 1.00 98.56 71 LEU A O 1
ATOM 578 N N . PHE A 1 72 ? 1.570 -0.838 11.918 1.00 98.62 72 PHE A N 1
ATOM 579 C CA . PHE A 1 72 ? 0.135 -0.567 11.845 1.00 98.62 72 PHE A CA 1
ATOM 580 C C . PHE A 1 72 ? -0.690 -1.773 12.277 1.00 98.62 72 PHE A C 1
ATOM 582 O O . PHE A 1 72 ? -0.260 -2.912 12.135 1.00 98.62 72 PHE A O 1
ATOM 589 N N . SER A 1 73 ? -1.857 -1.499 12.851 1.00 98.44 73 SER A N 1
ATOM 590 C CA . SER A 1 73 ? -2.646 -2.482 13.593 1.00 98.44 73 SER A CA 1
ATOM 591 C C . SER A 1 73 ? -4.144 -2.210 13.449 1.00 98.44 73 SER A C 1
ATOM 593 O O . SER A 1 73 ? -4.560 -1.277 12.761 1.00 98.44 73 SER A O 1
ATOM 595 N N . THR A 1 74 ? -4.963 -3.023 14.111 1.00 98.62 74 THR A N 1
ATOM 596 C CA . THR A 1 74 ? -6.412 -2.837 14.223 1.00 98.62 74 THR A CA 1
ATOM 597 C C . THR A 1 74 ? -6.774 -1.392 14.582 1.00 98.62 74 THR A C 1
ATOM 599 O O . THR A 1 74 ? -6.280 -0.833 15.560 1.00 98.62 74 THR A O 1
ATOM 602 N N . GLY A 1 75 ? -7.672 -0.800 13.796 1.00 98.62 75 GLY A N 1
ATOM 603 C CA . GLY A 1 75 ? -8.133 0.583 13.922 1.00 98.62 75 GLY A CA 1
ATOM 604 C C . GLY A 1 75 ? -7.368 1.589 13.058 1.00 98.62 75 GLY A C 1
ATOM 605 O O . GLY A 1 75 ? -7.859 2.706 12.864 1.00 98.62 75 GLY A O 1
ATOM 606 N N . ASP A 1 76 ? -6.212 1.213 12.506 1.00 98.81 76 ASP A N 1
ATOM 607 C CA . ASP A 1 76 ? -5.460 2.070 11.594 1.00 98.81 76 ASP A CA 1
ATOM 608 C C . ASP A 1 76 ? -6.039 2.056 10.171 1.00 98.81 76 ASP A C 1
ATOM 610 O O . ASP A 1 76 ? -6.525 1.042 9.667 1.00 98.81 76 ASP A O 1
ATOM 614 N N . THR A 1 77 ? -5.909 3.193 9.490 1.00 98.88 77 THR A N 1
ATOM 615 C CA . THR A 1 77 ? -6.126 3.326 8.045 1.00 98.88 77 THR A CA 1
ATOM 616 C C . THR A 1 77 ? -4.794 3.582 7.364 1.00 98.88 77 THR A C 1
ATOM 618 O O . THR A 1 77 ? -4.140 4.595 7.640 1.00 98.88 77 THR A O 1
ATOM 621 N N . ILE A 1 78 ? -4.411 2.706 6.442 1.00 98.81 78 ILE A N 1
ATOM 622 C CA . ILE A 1 78 ? -3.189 2.837 5.655 1.00 98.81 78 ILE A CA 1
ATOM 623 C C . ILE A 1 78 ? -3.542 3.222 4.229 1.00 98.81 78 ILE A C 1
ATOM 625 O O . ILE A 1 78 ? -4.164 2.466 3.489 1.00 98.81 78 ILE A O 1
ATOM 629 N N . GLY A 1 79 ? -3.129 4.421 3.846 1.00 98.56 79 GLY A N 1
ATOM 630 C CA . GLY A 1 79 ? -3.206 4.891 2.475 1.00 98.56 79 GLY A CA 1
ATOM 631 C C . GLY A 1 79 ? -1.958 4.516 1.704 1.00 98.56 79 GLY A C 1
ATOM 632 O O . GLY A 1 79 ? -0.851 4.592 2.235 1.00 98.56 79 GLY A O 1
ATOM 633 N N . CYS A 1 80 ? -2.137 4.143 0.446 1.00 98.00 80 CYS A N 1
ATOM 634 C CA . CYS A 1 80 ? -1.063 3.798 -0.468 1.00 98.00 80 CYS A CA 1
ATOM 635 C C . CYS A 1 80 ? -1.201 4.652 -1.727 1.00 98.00 80 CYS A C 1
ATOM 637 O O . CYS A 1 80 ? -2.241 4.641 -2.392 1.00 98.00 80 CYS A O 1
ATOM 639 N N . CYS A 1 81 ? -0.155 5.415 -2.034 1.00 96.19 81 CYS A N 1
ATOM 640 C CA . CYS A 1 81 ? -0.122 6.324 -3.165 1.00 96.19 81 CYS A CA 1
ATOM 641 C C . CYS A 1 81 ? 0.928 5.886 -4.180 1.00 96.19 81 CYS A C 1
ATOM 643 O O . CYS A 1 81 ? 2.075 5.639 -3.815 1.00 96.19 81 CYS A O 1
ATOM 645 N N . LEU A 1 82 ? 0.545 5.873 -5.454 1.00 95.50 82 LEU A N 1
ATOM 646 C CA . LEU A 1 82 ? 1.453 5.804 -6.591 1.00 95.50 82 LEU A CA 1
ATOM 647 C C . LEU A 1 82 ? 1.347 7.110 -7.382 1.00 95.50 82 LEU A C 1
ATOM 649 O O . LEU A 1 82 ? 0.315 7.396 -7.995 1.00 95.50 82 LEU A O 1
ATOM 653 N N . ASN A 1 83 ? 2.413 7.904 -7.351 1.00 92.62 83 ASN A N 1
ATOM 654 C CA . ASN A 1 83 ? 2.533 9.136 -8.120 1.00 92.62 83 ASN A CA 1
ATOM 655 C C . ASN A 1 83 ? 3.273 8.834 -9.429 1.00 92.62 83 ASN A C 1
ATOM 657 O O . ASN A 1 83 ? 4.472 8.567 -9.434 1.00 92.62 83 ASN A O 1
ATOM 661 N N . PHE A 1 84 ? 2.562 8.877 -10.555 1.00 89.94 84 PHE A N 1
ATOM 662 C CA . PHE A 1 84 ? 3.129 8.604 -11.877 1.00 89.94 84 PHE A CA 1
ATOM 663 C C . PHE A 1 84 ? 3.942 9.778 -12.432 1.00 89.94 84 PHE A C 1
ATOM 665 O O . PHE A 1 84 ? 4.729 9.583 -13.355 1.00 89.94 84 PHE A O 1
ATOM 672 N N . THR A 1 85 ? 3.803 10.981 -11.865 1.00 88.62 85 THR A N 1
ATOM 673 C CA . THR A 1 85 ? 4.541 12.174 -12.314 1.00 88.62 85 THR A CA 1
ATOM 674 C C . THR A 1 85 ? 6.037 12.049 -12.022 1.00 88.62 85 THR A C 1
ATOM 676 O O . THR A 1 85 ? 6.864 12.397 -12.859 1.00 88.62 85 THR A O 1
ATOM 679 N N . ASN A 1 86 ? 6.392 11.533 -10.844 1.00 89.62 86 ASN A N 1
ATOM 680 C CA . ASN A 1 86 ? 7.775 11.324 -10.396 1.00 89.62 86 ASN A CA 1
ATOM 681 C C . ASN A 1 86 ? 8.107 9.834 -10.153 1.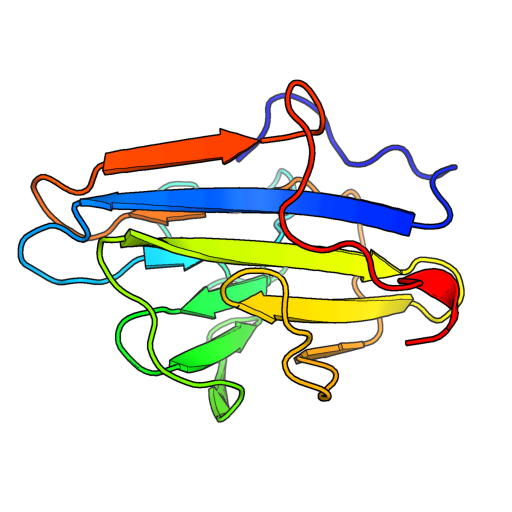00 89.62 86 ASN A C 1
ATOM 683 O O . ASN A 1 86 ? 9.206 9.518 -9.692 1.00 89.62 86 ASN A O 1
ATOM 687 N N . ASN A 1 87 ? 7.166 8.940 -10.477 1.00 91.12 87 ASN A N 1
ATOM 688 C CA . ASN A 1 87 ? 7.220 7.492 -10.288 1.00 91.12 87 ASN A CA 1
ATOM 689 C C . ASN A 1 87 ? 7.627 7.093 -8.857 1.00 91.12 87 ASN A C 1
ATOM 691 O O . ASN A 1 87 ? 8.584 6.341 -8.657 1.00 91.12 87 ASN A O 1
ATOM 695 N N . THR A 1 88 ? 6.931 7.635 -7.855 1.00 95.06 88 THR A N 1
ATOM 696 C CA . THR A 1 88 ? 7.169 7.344 -6.434 1.00 95.06 88 THR A CA 1
ATOM 697 C C . THR A 1 88 ? 5.992 6.629 -5.792 1.00 95.06 88 THR A C 1
ATOM 699 O O . THR A 1 88 ? 4.831 6.818 -6.161 1.00 95.06 88 THR A O 1
ATOM 702 N N . VAL A 1 89 ? 6.313 5.820 -4.785 1.00 96.69 89 VAL A N 1
ATOM 703 C CA . VAL A 1 89 ? 5.341 5.254 -3.855 1.00 96.69 89 VAL A CA 1
ATOM 704 C C . VAL A 1 89 ? 5.558 5.865 -2.482 1.00 96.69 89 VAL A C 1
ATOM 706 O O . VAL A 1 89 ? 6.686 5.898 -1.987 1.00 96.69 89 VAL A O 1
ATOM 709 N N . PHE A 1 90 ? 4.477 6.306 -1.850 1.00 96.25 90 PHE A N 1
ATOM 710 C CA . PHE A 1 90 ? 4.472 6.702 -0.445 1.00 96.25 90 PHE A CA 1
ATOM 711 C C . PHE A 1 90 ? 3.198 6.212 0.236 1.00 96.25 90 PHE A C 1
ATOM 713 O O . PHE A 1 90 ? 2.194 5.914 -0.419 1.00 96.25 90 PHE A O 1
ATOM 720 N N . TYR A 1 91 ? 3.244 6.146 1.561 1.00 98.38 91 TYR A N 1
ATOM 721 C CA . TYR A 1 91 ? 2.119 5.720 2.377 1.00 98.38 91 TYR A CA 1
ATOM 722 C C . TYR A 1 91 ? 1.676 6.819 3.334 1.00 98.38 91 TYR A C 1
ATOM 724 O O . TYR A 1 91 ? 2.413 7.755 3.663 1.00 98.38 91 TYR A O 1
ATOM 732 N N . THR A 1 92 ? 0.438 6.687 3.790 1.00 98.50 92 THR A N 1
ATOM 733 C CA . THR A 1 92 ? -0.150 7.534 4.823 1.00 98.50 92 THR A CA 1
ATOM 734 C C . THR A 1 92 ? -0.698 6.651 5.928 1.00 98.50 92 THR A C 1
ATOM 736 O O . THR A 1 92 ? -1.304 5.624 5.634 1.00 98.50 92 THR A O 1
ATOM 739 N N . LYS A 1 93 ? -0.568 7.067 7.183 1.00 98.62 93 LYS A N 1
ATOM 740 C CA . LYS A 1 93 ? -1.202 6.408 8.324 1.00 98.62 93 LYS A CA 1
ATOM 741 C C . LYS A 1 93 ? -2.208 7.357 8.956 1.00 98.62 93 LYS A C 1
ATOM 743 O O . LYS A 1 93 ? -1.855 8.475 9.319 1.00 98.62 93 LYS A O 1
ATOM 748 N N . ASN A 1 94 ? -3.461 6.925 9.069 1.00 98.44 94 ASN A N 1
ATOM 749 C CA . ASN A 1 94 ? -4.555 7.690 9.676 1.00 98.44 94 ASN A CA 1
ATOM 750 C C . ASN A 1 94 ? -4.698 9.111 9.103 1.00 98.44 94 ASN A C 1
ATOM 752 O O . ASN A 1 94 ? -4.911 10.072 9.835 1.00 98.44 94 ASN A O 1
ATOM 756 N N . GLY A 1 95 ? -4.560 9.239 7.780 1.00 97.31 95 GLY A N 1
ATOM 757 C CA . GLY A 1 95 ? -4.648 10.521 7.078 1.00 97.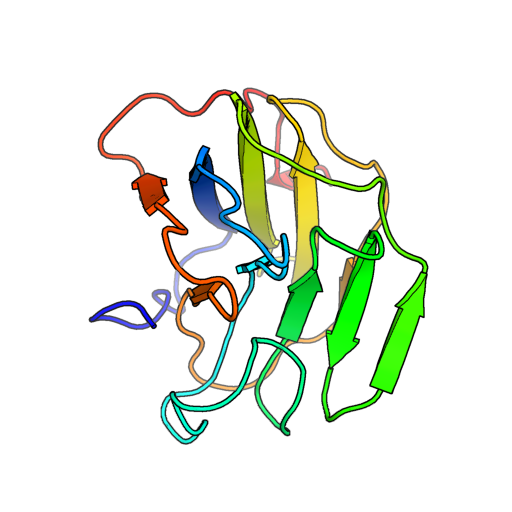31 95 GLY A CA 1
ATOM 758 C C . GLY A 1 95 ? -3.404 11.410 7.175 1.00 97.31 95 GLY A C 1
ATOM 759 O O . GLY A 1 95 ? -3.432 12.535 6.682 1.00 97.31 95 GLY A O 1
ATOM 760 N N . ILE A 1 96 ? -2.304 10.927 7.759 1.00 96.88 96 ILE A N 1
ATOM 761 C CA . ILE A 1 96 ? -1.031 11.651 7.866 1.00 96.88 96 ILE A CA 1
ATOM 762 C C . ILE A 1 96 ? 0.002 10.983 6.954 1.00 96.88 96 ILE A C 1
ATOM 764 O O . ILE A 1 96 ? 0.184 9.767 7.003 1.00 96.88 96 ILE A O 1
ATOM 768 N N . SER A 1 97 ? 0.678 11.765 6.107 1.00 96.69 97 SER A N 1
ATOM 769 C CA . SER A 1 97 ? 1.782 11.255 5.280 1.00 96.69 97 SER A CA 1
ATOM 770 C C . SER A 1 97 ? 2.936 10.776 6.155 1.00 96.69 97 SER A C 1
ATOM 772 O O . SER A 1 97 ? 3.309 11.462 7.105 1.00 96.69 97 SER A O 1
ATOM 774 N N . LEU A 1 98 ? 3.535 9.635 5.808 1.00 96.81 98 LEU A N 1
ATOM 775 C CA . LEU A 1 98 ? 4.744 9.155 6.484 1.00 96.81 98 LEU A CA 1
ATOM 776 C C . LEU A 1 98 ? 5.990 9.993 6.141 1.00 96.81 98 LEU A C 1
ATOM 778 O O . LEU A 1 98 ? 7.038 9.814 6.751 1.00 96.81 98 LEU A O 1
ATOM 782 N N . GLY A 1 99 ? 5.887 10.919 5.180 1.00 92.38 99 GLY A N 1
ATOM 783 C CA . GLY A 1 99 ? 6.936 11.891 4.857 1.00 92.38 99 GLY A CA 1
ATOM 784 C C . GLY A 1 99 ? 8.136 11.321 4.093 1.00 92.38 99 GLY A C 1
ATOM 785 O O . GLY A 1 99 ? 9.005 12.084 3.679 1.00 92.38 99 GLY A O 1
ATOM 786 N N . SER A 1 100 ? 8.178 10.008 3.869 1.00 93.38 100 SER A N 1
ATOM 787 C CA . SER A 1 100 ? 9.240 9.309 3.148 1.00 93.38 100 SER A CA 1
ATOM 788 C C . SER A 1 100 ? 8.702 8.561 1.926 1.00 93.38 100 SER A C 1
ATOM 790 O O . SER A 1 100 ? 7.587 8.026 1.910 1.00 93.38 100 SER A O 1
ATOM 792 N N . ILE A 1 101 ? 9.537 8.504 0.888 1.00 96.56 101 ILE A N 1
ATOM 793 C CA . ILE A 1 101 ? 9.287 7.700 -0.309 1.00 96.56 101 ILE A CA 1
ATOM 794 C C . ILE A 1 101 ? 9.680 6.262 0.004 1.00 96.56 101 ILE A C 1
ATOM 796 O O . ILE A 1 101 ? 10.830 5.997 0.348 1.00 96.56 101 ILE A O 1
ATOM 800 N N . ALA A 1 102 ? 8.725 5.349 -0.135 1.00 97.31 102 ALA A N 1
ATOM 801 C CA . ALA A 1 102 ? 8.934 3.923 0.080 1.00 97.31 102 ALA A CA 1
ATOM 802 C C . ALA A 1 102 ? 9.743 3.299 -1.059 1.00 97.31 102 ALA A C 1
ATOM 804 O O . ALA A 1 102 ? 10.616 2.467 -0.839 1.00 97.31 102 ALA A O 1
ATOM 805 N N . PHE A 1 103 ? 9.443 3.708 -2.295 1.00 97.06 103 PHE A N 1
ATOM 806 C CA . PHE A 1 103 ? 10.099 3.174 -3.480 1.00 97.06 103 PHE A CA 1
ATOM 807 C C . PHE A 1 103 ? 9.979 4.123 -4.671 1.00 97.06 103 PHE A C 1
ATOM 809 O O . PHE A 1 103 ? 9.092 4.980 -4.723 1.00 97.06 103 PHE A O 1
ATOM 816 N N . ARG A 1 104 ? 10.871 3.953 -5.649 1.00 95.88 104 ARG A N 1
ATOM 817 C CA . ARG A 1 104 ? 10.880 4.704 -6.907 1.00 95.88 104 ARG A CA 1
ATOM 818 C C . ARG A 1 104 ? 10.901 3.767 -8.099 1.00 95.88 104 ARG A C 1
ATOM 820 O O . ARG A 1 104 ? 11.535 2.722 -8.052 1.00 95.88 104 ARG A O 1
ATOM 827 N N . ASN A 1 105 ? 10.331 4.217 -9.205 1.00 93.44 105 ASN A N 1
ATOM 828 C CA . ASN A 1 105 ? 10.435 3.558 -10.500 1.00 93.44 105 ASN A CA 1
ATOM 829 C C . ASN A 1 105 ? 9.748 2.185 -10.553 1.00 93.44 105 ASN A C 1
ATOM 831 O O . ASN A 1 105 ? 10.344 1.221 -11.038 1.00 93.44 105 ASN A O 1
ATOM 835 N N . LEU A 1 106 ? 8.492 2.094 -10.087 1.00 92.00 106 LEU A N 1
ATOM 836 C CA . LEU A 1 106 ? 7.679 0.894 -10.324 1.00 92.00 106 LEU A CA 1
ATOM 837 C C . LEU A 1 106 ? 7.529 0.683 -11.835 1.00 92.00 106 LEU A C 1
ATOM 839 O O . LEU A 1 106 ? 7.428 1.637 -12.615 1.00 92.00 106 LEU A O 1
ATOM 843 N N . LYS A 1 107 ? 7.535 -0.586 -12.247 1.00 88.88 107 LYS A N 1
ATOM 844 C CA . LYS A 1 107 ? 7.447 -1.006 -13.648 1.00 88.88 107 LYS A CA 1
ATOM 845 C C . LYS A 1 107 ? 6.268 -1.952 -13.849 1.00 88.88 107 LYS A C 1
ATOM 847 O O . LYS A 1 107 ? 5.852 -2.641 -12.925 1.00 88.88 107 LYS A O 1
ATOM 852 N N . GLY A 1 108 ? 5.781 -2.006 -15.087 1.00 91.81 108 GLY A N 1
ATOM 853 C CA . GLY A 1 108 ? 4.757 -2.956 -15.515 1.00 91.81 108 GLY A CA 1
ATOM 854 C C . GLY A 1 108 ? 3.323 -2.463 -15.328 1.00 91.81 108 GLY A C 1
ATOM 855 O O . GLY A 1 108 ? 3.057 -1.298 -15.034 1.00 91.81 108 GLY A O 1
ATOM 856 N N . THR A 1 109 ? 2.377 -3.374 -15.551 1.00 95.62 109 THR A N 1
ATOM 857 C CA . THR A 1 109 ? 0.946 -3.128 -15.351 1.00 95.62 109 THR A CA 1
ATOM 858 C C . THR A 1 109 ? 0.575 -3.475 -13.914 1.00 95.62 109 THR A C 1
ATOM 860 O O . THR A 1 109 ? 0.468 -4.649 -13.551 1.00 95.62 109 THR A O 1
ATOM 863 N N . LEU A 1 110 ? 0.395 -2.438 -13.100 1.00 97.06 110 LEU A N 1
ATOM 864 C CA . LEU A 1 110 ? 0.293 -2.547 -11.649 1.00 97.06 110 LEU A CA 1
ATOM 865 C C . LEU A 1 110 ? -1.154 -2.677 -11.188 1.00 97.06 110 LEU A C 1
ATOM 867 O O . LEU A 1 110 ? -2.050 -2.028 -11.718 1.00 97.06 110 LEU A O 1
ATOM 871 N N . TYR A 1 111 ? -1.360 -3.479 -10.153 1.00 98.38 111 TYR A N 1
ATOM 872 C CA . TYR A 1 111 ? -2.629 -3.650 -9.463 1.00 98.38 111 TYR A CA 1
ATOM 873 C C . TYR A 1 111 ? -2.426 -3.346 -7.981 1.00 98.38 111 TYR A C 1
ATOM 875 O O . TYR A 1 111 ? -1.439 -3.822 -7.412 1.00 98.38 111 TYR A O 1
ATOM 883 N N . PRO A 1 112 ? -3.377 -2.670 -7.318 1.00 98.31 112 PRO A N 1
ATOM 884 C CA . PRO A 1 112 ? -3.424 -2.650 -5.864 1.00 98.31 112 PRO A CA 1
ATOM 885 C C . PRO A 1 112 ? -3.498 -4.077 -5.321 1.00 98.31 112 PRO A C 1
ATOM 887 O O . PRO A 1 112 ? -4.243 -4.928 -5.836 1.00 98.31 112 PRO A O 1
ATOM 890 N N . CYS A 1 113 ? -2.733 -4.368 -4.280 1.00 98.06 113 CYS A N 1
ATOM 891 C CA . CYS A 1 113 ? -2.784 -5.651 -3.606 1.00 98.06 113 CYS A CA 1
ATOM 892 C C . CYS A 1 113 ? -2.629 -5.516 -2.099 1.00 98.06 113 CYS A C 1
ATOM 894 O O . CYS A 1 113 ? -1.944 -4.639 -1.584 1.00 98.06 113 CYS A O 1
ATOM 896 N N . VAL A 1 114 ? -3.299 -6.433 -1.410 1.00 98.50 114 VAL A N 1
ATOM 897 C CA . VAL A 1 114 ? -3.181 -6.633 0.024 1.00 98.50 114 VAL A CA 1
ATOM 898 C C . VAL A 1 114 ? -2.999 -8.128 0.246 1.00 98.50 114 VAL A C 1
ATOM 900 O O . VAL A 1 114 ? -3.644 -8.928 -0.442 1.00 98.50 114 VAL A O 1
ATOM 903 N N . GLY A 1 115 ? -2.094 -8.491 1.147 1.00 98.06 115 GLY A N 1
ATOM 904 C CA . GLY A 1 115 ? -1.886 -9.855 1.621 1.00 98.06 115 GLY A CA 1
ATOM 905 C C . GLY A 1 115 ? -2.182 -9.933 3.111 1.00 98.06 115 GLY A C 1
ATOM 906 O O . GLY A 1 115 ? -1.815 -9.027 3.857 1.00 98.06 115 GLY A O 1
ATOM 907 N N . LEU A 1 116 ? -2.850 -11.005 3.532 1.00 97.00 116 LEU A N 1
ATOM 908 C CA . LEU A 1 116 ? -3.129 -11.295 4.934 1.00 97.00 116 LEU A CA 1
ATOM 909 C C . LEU A 1 116 ? -2.559 -12.677 5.248 1.00 97.00 116 LEU A C 1
ATOM 911 O O . LEU A 1 116 ? -3.017 -13.675 4.691 1.00 97.00 116 LEU A O 1
ATOM 915 N N . ARG A 1 117 ? -1.587 -12.750 6.161 1.00 94.75 117 ARG A N 1
ATOM 916 C CA . ARG A 1 117 ? -1.029 -14.020 6.666 1.00 94.75 117 ARG A CA 1
ATOM 917 C C . ARG A 1 117 ? -1.359 -14.213 8.146 1.00 94.75 117 ARG A C 1
ATOM 919 O O . ARG A 1 117 ? -0.559 -14.695 8.950 1.00 94.75 117 ARG A O 1
ATOM 926 N N . SER A 1 118 ? -2.570 -13.816 8.507 1.00 90.38 118 SER A N 1
ATOM 927 C CA . SER A 1 118 ? -3.045 -13.775 9.880 1.00 90.38 118 SER A CA 1
ATOM 928 C C . SER A 1 118 ? -4.442 -14.375 9.958 1.00 90.38 118 SER A C 1
ATOM 930 O O . SER A 1 118 ? -5.370 -13.909 9.297 1.00 90.38 118 SER A O 1
ATOM 932 N N . GLN A 1 119 ? -4.599 -15.449 10.738 1.00 93.88 119 GLN A N 1
ATOM 933 C CA . GLN A 1 119 ? -5.911 -16.060 10.943 1.00 93.88 119 GLN A CA 1
ATOM 934 C C . GLN A 1 119 ? -6.828 -15.057 11.653 1.00 93.88 119 GLN A C 1
ATOM 936 O O . GLN A 1 119 ? -6.458 -14.528 12.702 1.00 93.88 119 GLN A O 1
ATOM 941 N N . GLY A 1 120 ? -8.022 -14.846 11.095 1.00 95.38 120 GLY A N 1
ATOM 942 C CA . GLY A 1 120 ? -8.991 -13.872 11.602 1.00 95.38 120 GLY A CA 1
ATOM 943 C C . GLY A 1 120 ? -8.757 -12.441 11.115 1.00 95.38 120 GLY A C 1
ATOM 944 O O . GLY A 1 120 ? -9.543 -11.574 11.468 1.00 95.38 120 GLY A O 1
ATOM 945 N N . GLY A 1 121 ? -7.727 -12.194 10.294 1.00 97.00 121 GLY A N 1
ATOM 946 C CA . GLY A 1 121 ? -7.487 -10.871 9.730 1.00 97.00 121 GLY A CA 1
ATOM 947 C C . GLY A 1 121 ? -8.650 -10.407 8.848 1.00 97.00 121 GLY A C 1
ATOM 948 O O . GLY A 1 121 ? -9.117 -11.154 7.983 1.00 97.00 121 GLY A O 1
ATOM 949 N N . TYR A 1 122 ? -9.099 -9.175 9.061 1.00 98.06 122 TYR A N 1
ATOM 950 C CA . TYR A 1 122 ? -10.214 -8.557 8.356 1.00 98.06 122 TYR A CA 1
ATOM 951 C C . TYR A 1 122 ? -9.868 -7.109 8.003 1.00 98.06 122 TYR A C 1
ATOM 953 O O . TYR A 1 122 ? -9.413 -6.326 8.838 1.00 98.06 122 TYR A O 1
ATOM 961 N N . ILE A 1 123 ? -10.069 -6.757 6.737 1.00 98.50 123 ILE A N 1
ATOM 962 C CA . ILE A 1 123 ? -9.763 -5.434 6.198 1.00 98.50 123 ILE A CA 1
ATOM 963 C C . ILE A 1 123 ? -10.903 -4.955 5.314 1.00 98.50 123 ILE A C 1
ATOM 965 O O . ILE A 1 123 ? -11.648 -5.756 4.745 1.00 98.50 123 ILE A O 1
ATOM 969 N N . GLU A 1 124 ? -10.951 -3.650 5.098 1.00 98.50 124 GLU A N 1
ATOM 970 C CA . GLU A 1 124 ? -11.750 -3.050 4.039 1.00 98.50 124 GLU A CA 1
ATOM 971 C C . GLU A 1 124 ? -10.877 -2.163 3.163 1.00 98.50 124 GLU A C 1
ATOM 973 O O . GLU A 1 124 ? -10.016 -1.442 3.657 1.00 98.50 124 GLU A O 1
ATOM 978 N N . VAL A 1 125 ? -11.108 -2.195 1.852 1.00 98.50 125 VAL A N 1
ATOM 979 C CA . VAL A 1 125 ? -10.351 -1.381 0.898 1.00 98.50 125 VAL A CA 1
ATOM 980 C C . VAL A 1 125 ? -11.259 -0.312 0.306 1.00 98.50 125 VAL A C 1
ATOM 982 O O . VAL A 1 125 ? -12.299 -0.615 -0.278 1.00 98.50 125 VAL A O 1
ATOM 985 N N . ASN A 1 126 ? -10.841 0.943 0.417 1.00 98.38 126 ASN A N 1
ATOM 986 C CA . ASN A 1 126 ? -11.495 2.089 -0.188 1.00 98.38 126 ASN A CA 1
ATOM 987 C C . ASN A 1 126 ? -10.733 2.542 -1.441 1.00 98.38 126 ASN A C 1
ATOM 989 O O . ASN A 1 126 ? -9.663 3.138 -1.344 1.00 98.38 126 ASN A O 1
ATOM 993 N N . PHE A 1 127 ? -11.326 2.329 -2.617 1.00 96.88 127 PHE A N 1
ATOM 994 C CA . PHE A 1 127 ? -10.834 2.854 -3.902 1.00 96.88 127 PHE A CA 1
ATOM 995 C C . PHE A 1 127 ? -11.448 4.217 -4.284 1.00 96.88 127 PHE A C 1
ATOM 997 O O . PHE A 1 127 ? -11.437 4.594 -5.452 1.00 96.88 127 PHE A O 1
ATOM 1004 N N . GLY A 1 128 ? -12.024 4.946 -3.321 1.00 95.50 128 GLY A N 1
ATOM 1005 C CA . GLY A 1 128 ? -12.679 6.246 -3.531 1.00 95.50 128 GLY A CA 1
ATOM 1006 C C . GLY A 1 128 ? -14.208 6.221 -3.424 1.00 95.50 128 GLY A C 1
ATOM 1007 O O . GLY A 1 128 ? -14.855 7.235 -3.662 1.00 95.50 128 GLY A O 1
ATOM 1008 N N . SER A 1 129 ? -14.800 5.083 -3.043 1.00 94.25 129 SER A N 1
ATOM 1009 C CA . SER A 1 129 ? -16.247 4.968 -2.779 1.00 94.25 129 SER A CA 1
ATOM 1010 C C . SER A 1 129 ? -16.699 5.748 -1.536 1.00 94.25 129 SER A C 1
ATOM 1012 O O . SER A 1 129 ? -17.857 6.151 -1.436 1.00 94.25 129 SER A O 1
ATOM 1014 N N . ARG A 1 130 ? -15.772 5.988 -0.602 1.00 96.38 130 ARG A N 1
ATOM 1015 C CA . ARG A 1 130 ? -15.939 6.850 0.572 1.00 96.38 130 ARG A CA 1
ATOM 1016 C C . ARG A 1 130 ? -14.818 7.887 0.612 1.00 96.38 130 ARG A C 1
ATOM 1018 O O . ARG A 1 130 ? -13.767 7.695 -0.003 1.00 96.38 130 ARG A O 1
ATOM 1025 N N . LYS A 1 131 ? -15.040 8.992 1.332 1.00 96.50 131 LYS A N 1
ATOM 1026 C CA . LYS A 1 131 ? -14.009 10.021 1.539 1.00 96.50 131 LYS A CA 1
ATOM 1027 C C . LYS A 1 131 ? -12.766 9.389 2.164 1.00 96.50 131 LYS A C 1
ATOM 1029 O O . LYS A 1 131 ? -12.891 8.616 3.110 1.00 96.50 131 LYS A O 1
ATOM 1034 N N . PHE A 1 132 ? -11.602 9.747 1.638 1.00 97.75 132 PHE A N 1
ATOM 1035 C CA . PHE A 1 132 ? -10.325 9.366 2.224 1.00 97.75 132 PHE A CA 1
ATOM 1036 C C . PHE A 1 132 ? -10.071 10.125 3.530 1.00 97.75 132 PHE A C 1
ATOM 1038 O O . PHE A 1 132 ? -10.510 11.273 3.674 1.00 97.75 132 PHE A O 1
ATOM 1045 N N . LYS A 1 133 ? -9.348 9.505 4.467 1.00 97.38 133 LYS A N 1
ATOM 1046 C CA . LYS A 1 133 ? -8.814 10.194 5.651 1.00 97.38 133 LYS A CA 1
ATOM 1047 C C . LYS A 1 133 ? -7.687 11.146 5.271 1.00 97.38 133 LYS A C 1
ATOM 1049 O O . LYS A 1 133 ? -7.568 12.212 5.872 1.00 97.38 133 LYS A O 1
ATOM 1054 N N . PHE A 1 134 ? -6.859 10.787 4.291 1.00 95.62 134 PHE A N 1
ATOM 1055 C CA . PHE A 1 134 ? -5.831 11.694 3.786 1.00 95.62 134 PHE A CA 1
ATOM 1056 C C . PHE A 1 134 ? -6.451 12.816 2.946 1.00 95.62 134 PHE A C 1
ATOM 1058 O O . PHE A 1 134 ? -7.071 12.576 1.912 1.00 95.62 134 PHE A O 1
ATOM 1065 N N . THR A 1 135 ? -6.240 14.061 3.375 1.00 89.19 135 THR A N 1
ATOM 1066 C CA . THR A 1 135 ? -6.701 15.269 2.666 1.00 89.19 135 THR A CA 1
ATOM 1067 C C . THR A 1 135 ? -5.548 16.124 2.130 1.00 89.19 135 THR A C 1
ATOM 1069 O O . THR A 1 135 ? -5.766 17.256 1.700 1.00 89.19 135 THR A O 1
ATOM 1072 N N . GLY A 1 136 ? -4.308 15.629 2.204 1.00 79.44 136 GLY A N 1
ATOM 1073 C CA . GLY A 1 136 ? -3.124 16.342 1.726 1.00 79.44 136 GLY A CA 1
ATOM 1074 C C . GLY A 1 136 ? -3.001 16.334 0.199 1.00 79.44 136 GLY A C 1
ATOM 1075 O O . GLY A 1 136 ? -3.597 15.511 -0.492 1.00 79.44 136 GLY A O 1
ATOM 1076 N N . ASN A 1 137 ? -2.196 17.251 -0.347 1.00 76.25 137 ASN A N 1
ATOM 1077 C CA . ASN A 1 137 ? -1.922 17.277 -1.783 1.00 76.25 137 ASN A CA 1
ATOM 1078 C C . ASN A 1 137 ? -0.852 16.233 -2.142 1.00 76.25 137 ASN A C 1
ATOM 1080 O O . ASN A 1 137 ? 0.344 16.492 -2.014 1.00 76.25 137 ASN A O 1
ATOM 1084 N N . ALA A 1 138 ? -1.306 15.071 -2.607 1.00 66.75 138 ALA A N 1
ATOM 1085 C CA . ALA A 1 138 ? -0.458 13.957 -3.021 1.00 66.75 138 ALA A CA 1
ATOM 1086 C C . ALA A 1 138 ? 0.444 14.263 -4.234 1.00 66.75 138 ALA A C 1
ATOM 1088 O O . ALA A 1 138 ? 1.448 13.587 -4.418 1.00 66.75 138 ALA A O 1
ATOM 1089 N N . GLU A 1 139 ? 0.124 15.273 -5.052 1.00 63.91 139 GLU A N 1
ATOM 1090 C CA . GLU A 1 139 ? 0.953 15.660 -6.207 1.00 63.91 139 GLU A CA 1
ATOM 1091 C C . GLU A 1 139 ? 2.203 16.456 -5.799 1.00 63.91 139 GLU A C 1
ATOM 1093 O O . GLU A 1 139 ? 3.134 16.593 -6.591 1.00 63.91 139 GLU A O 1
ATOM 1098 N N . LYS A 1 140 ? 2.226 17.002 -4.575 1.00 58.75 140 LYS A N 1
ATOM 1099 C CA . LYS A 1 140 ? 3.345 17.790 -4.028 1.00 58.75 140 LYS A CA 1
ATOM 1100 C C . LYS A 1 140 ? 4.310 16.966 -3.164 1.00 58.75 140 LYS A C 1
ATOM 1102 O O . LYS A 1 140 ? 5.222 17.550 -2.580 1.00 58.75 140 LYS A O 1
ATOM 1107 N N . LEU A 1 141 ? 4.086 15.654 -3.064 1.00 56.03 141 LEU A N 1
ATOM 1108 C CA . LEU A 1 141 ? 4.875 14.685 -2.295 1.00 56.03 141 LEU A CA 1
ATOM 1109 C C . LEU A 1 141 ? 5.571 13.699 -3.251 1.00 56.03 141 LEU A C 1
ATOM 1111 O O . LEU A 1 141 ? 6.733 13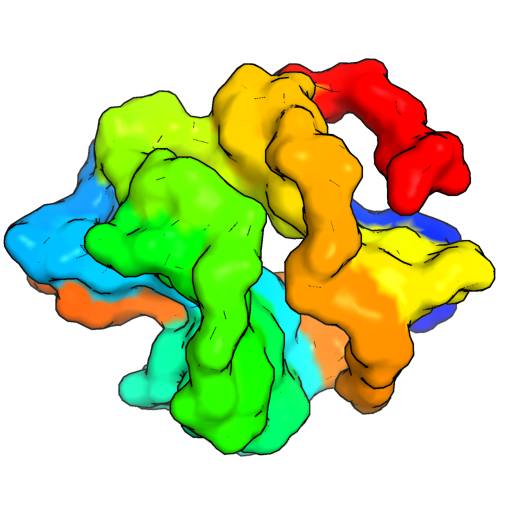.341 -2.962 1.00 56.03 141 LEU A O 1
#

Radius of gyration: 13.57 Å; chains: 1; bounding box: 31×35×33 Å

Sequence (141 aa):
RANHPIPPQCKLFYFEVDIIDEGKNKIIGIGFCEKKVDLNRMPGWDDGSWGYHGDDGNFFHSGDYYPYGPLFSTGDTIGCCLNFTNNTVFYTKNGISLGSIAFRNLKGTLYPCVGLRSQGGYIEVNFGSRKFKFTGNAEKL

pLDDT: mean 95.06, std 6.96, range [56.03, 98.88]

Organism: NCBI:txid44941

Secondary structure (DSSP, 8-state):
--SSPPPTT-SEEEEEEEEEE-TTT--EEEEEEETTS-TTS-TTSSTTEEEEETTT-EEEETTEEEE-S----TT-EEEEEEETTTTEEEEEETTEEEEEEEEE---SSEEEEEEE-STT-EEEEESSSS--S--S-GGG-